Protein AF-A0AAW8LK72-F1 (afdb_monomer)

Organism: Acinetobacter lwoffii (NCBI:txid28090)

Nearest PDB structures (foldseek):
  6o5b-assembly1_I  TM=6.715E-01  e=1.431E+00  Homo sapiens
  5r9m-assembly1_A  TM=3.309E-01  e=6.170E+00  Mus musculus
  5h1s-assembly1_R  TM=3.076E-01  e=8.892E+00  Spinacia oleracea

Solvent-accessible surface area (backbone atoms only — not comparable to full-atom values): 4047 Å² total; per-residue (Å²): 140,80,89,92,78,88,72,83,58,96,82,71,63,66,46,77,48,67,38,89,84,81,67,51,73,51,68,43,46,70,90,73,31,49,79,43,80,55,97,94,40,47,28,36,37,37,61,38,93,82,81,61,48,77,43,82,43,75,64,123

Secondary structure (DSSP, 8-state):
------S--TT---EEEE-TTT--EEEE-GGGSEEEEETTEEEEEEE-TTT--EEEEE--

pLDDT: mean 80.97, std 13.61, range [44.56, 92.31]

Structure (mmCIF, N/CA/C/O backbone):
data_AF-A0AAW8LK72-F1
#
_entry.id   AF-A0AAW8LK72-F1
#
loop_
_atom_site.group_PDB
_atom_site.id
_atom_site.type_symbol
_atom_site.label_atom_id
_atom_site.label_alt_id
_atom_site.label_comp_id
_atom_site.label_asym_id
_atom_site.label_entity_id
_atom_site.label_seq_id
_atom_site.pdbx_PDB_ins_code
_atom_site.Cartn_x
_atom_site.Cartn_y
_atom_site.Cartn_z
_atom_site.occupancy
_atom_site.B_iso_or_equiv
_atom_site.auth_seq_id
_atom_site.auth_comp_id
_atom_site.auth_asym_id
_atom_site.auth_atom_id
_atom_site.pdbx_PDB_model_num
ATOM 1 N N . MET A 1 1 ? -9.369 22.398 29.404 1.00 45.84 1 MET A N 1
ATOM 2 C CA . MET A 1 1 ? -9.106 21.424 28.319 1.00 45.84 1 MET A CA 1
ATOM 3 C C . MET A 1 1 ? -7.704 21.674 27.789 1.00 45.84 1 MET A C 1
ATOM 5 O O . MET A 1 1 ? -7.342 22.837 27.661 1.00 45.84 1 MET A O 1
ATOM 9 N N . LYS A 1 2 ? -6.900 20.630 27.557 1.00 44.56 2 LYS A N 1
ATOM 10 C CA . LYS A 1 2 ? -5.506 20.771 27.108 1.00 44.56 2 LYS A CA 1
ATOM 11 C C . LYS A 1 2 ? -5.277 19.860 25.909 1.00 44.56 2 LYS A C 1
ATOM 13 O O . LYS A 1 2 ? -5.479 18.655 26.006 1.00 44.56 2 LYS A O 1
ATOM 18 N N . ILE A 1 3 ? -4.882 20.449 24.789 1.00 61.19 3 ILE A N 1
ATOM 19 C CA . ILE A 1 3 ? -4.449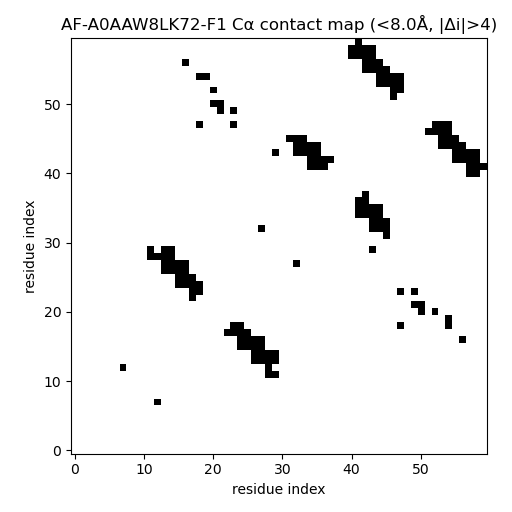 19.706 23.610 1.00 61.19 3 ILE A CA 1
ATOM 20 C C . ILE A 1 3 ? -3.018 19.237 23.890 1.00 61.19 3 ILE A C 1
ATOM 22 O O . ILE A 1 3 ? -2.141 20.061 24.137 1.00 61.19 3 ILE A O 1
ATOM 26 N N . LEU A 1 4 ? -2.800 17.918 23.920 1.00 63.16 4 LEU A N 1
ATOM 27 C CA . LEU A 1 4 ? -1.504 17.315 24.265 1.00 63.16 4 LEU A CA 1
ATOM 28 C C . LEU A 1 4 ? -0.570 17.170 23.053 1.00 63.16 4 LEU A C 1
ATOM 30 O O . LEU A 1 4 ? 0.646 17.151 23.223 1.00 63.16 4 LEU A O 1
ATOM 34 N N . LYS A 1 5 ? -1.116 17.090 21.834 1.00 57.31 5 LYS A N 1
ATOM 35 C CA . LYS A 1 5 ? -0.353 17.097 20.578 1.00 57.31 5 LYS A CA 1
ATOM 36 C C . LYS A 1 5 ? -1.302 17.318 19.395 1.00 57.31 5 LYS A C 1
ATOM 38 O O . LYS A 1 5 ? -2.288 16.603 19.265 1.00 57.31 5 LYS A O 1
ATOM 43 N N . THR A 1 6 ? -0.985 18.271 18.528 1.00 66.94 6 THR A N 1
ATOM 44 C CA . THR A 1 6 ? -1.574 18.425 17.188 1.00 66.94 6 THR A CA 1
ATOM 45 C C . THR A 1 6 ? -0.424 18.478 16.204 1.00 66.94 6 THR A C 1
ATOM 47 O O . THR A 1 6 ? 0.358 19.424 16.195 1.00 66.94 6 THR A O 1
ATOM 50 N N . GLY A 1 7 ? -0.290 17.417 15.428 1.00 53.12 7 GLY A N 1
ATOM 51 C CA . GLY A 1 7 ? 0.757 17.238 14.440 1.00 53.12 7 GLY A CA 1
ATOM 52 C C . GLY A 1 7 ? 0.613 15.824 13.922 1.00 53.12 7 GLY A C 1
ATOM 53 O O . GLY A 1 7 ? 0.674 14.879 14.708 1.00 53.12 7 GLY A O 1
ATOM 54 N N . VAL A 1 8 ? 0.340 15.688 12.629 1.00 58.53 8 VAL A N 1
ATOM 55 C CA . VAL A 1 8 ? 0.348 14.389 11.961 1.00 58.53 8 VAL A CA 1
ATOM 56 C C . VAL A 1 8 ? 1.707 13.765 12.260 1.00 58.53 8 VAL A C 1
ATOM 58 O O . VAL A 1 8 ? 2.735 14.389 12.001 1.00 58.53 8 VAL A O 1
ATOM 61 N N . ILE A 1 9 ? 1.722 12.604 12.918 1.00 59.06 9 ILE A N 1
ATOM 62 C CA . ILE A 1 9 ? 2.968 11.926 13.280 1.00 59.06 9 ILE A CA 1
ATOM 63 C C . ILE A 1 9 ? 3.696 11.652 11.953 1.00 59.06 9 ILE A C 1
ATOM 65 O O . ILE A 1 9 ? 3.123 10.936 11.131 1.00 59.06 9 ILE A O 1
ATOM 69 N N . PRO A 1 10 ? 4.910 12.191 11.709 1.00 52.72 10 PRO A N 1
ATOM 70 C CA . PRO A 1 10 ? 5.586 12.120 10.403 1.00 52.72 10 PRO A CA 1
ATOM 71 C C . PRO A 1 10 ? 6.000 10.713 9.925 1.00 52.72 10 PRO A C 1
ATOM 73 O O . PRO A 1 10 ? 6.830 10.594 9.035 1.00 52.72 10 PRO A O 1
ATOM 76 N N . GLY A 1 11 ? 5.444 9.649 10.507 1.00 54.19 11 GLY A N 1
ATOM 77 C CA . GLY A 1 11 ? 5.639 8.255 10.103 1.00 54.19 11 GLY A CA 1
ATOM 78 C C . GLY A 1 11 ? 4.347 7.433 10.052 1.00 54.19 11 GLY A C 1
ATOM 79 O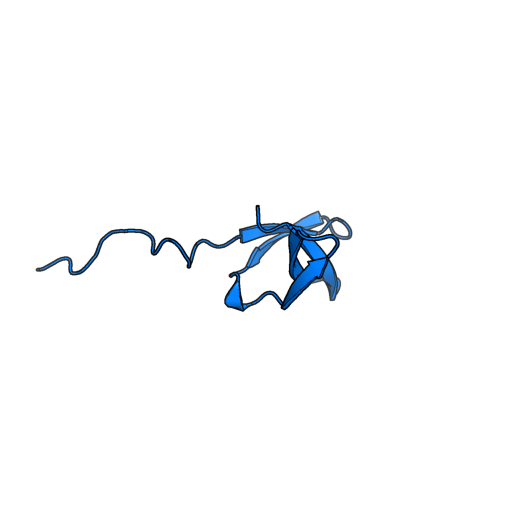 O . GLY A 1 11 ? 4.411 6.229 9.848 1.00 54.19 11 GLY A O 1
ATOM 80 N N . SER A 1 12 ? 3.179 8.054 10.245 1.00 63.53 12 SER A N 1
ATOM 81 C CA . SER A 1 12 ? 1.868 7.380 10.202 1.00 63.53 12 SER A CA 1
ATOM 82 C C . SER A 1 12 ? 0.982 7.929 9.087 1.00 63.53 12 SER A C 1
ATOM 84 O O . SER A 1 12 ? -0.242 7.918 9.201 1.00 63.53 12 SER A O 1
ATOM 86 N N . LEU A 1 13 ? 1.593 8.474 8.033 1.00 73.75 13 LEU A N 1
ATOM 87 C CA . LEU A 1 13 ? 0.839 8.904 6.868 1.00 73.75 13 LEU A CA 1
ATOM 88 C C . LEU A 1 13 ? 0.410 7.662 6.077 1.00 73.75 13 LEU A C 1
ATOM 90 O O . LEU A 1 13 ? 1.278 6.868 5.703 1.00 73.75 13 LEU A O 1
ATOM 94 N N . PRO A 1 14 ? -0.898 7.477 5.835 1.00 82.06 14 PRO A N 1
ATOM 95 C CA . PRO A 1 14 ? -1.362 6.436 4.936 1.00 82.06 14 PRO A CA 1
ATOM 96 C C . PRO A 1 14 ? -0.781 6.675 3.541 1.00 82.06 14 PRO A C 1
ATOM 98 O O . PRO A 1 14 ? -0.765 7.795 3.028 1.00 82.06 14 PRO A O 1
ATOM 101 N N . ILE A 1 15 ? -0.274 5.609 2.933 1.00 86.44 15 ILE A N 1
ATOM 102 C CA . ILE A 1 15 ? 0.256 5.620 1.578 1.00 86.44 15 ILE A CA 1
ATOM 103 C C . ILE A 1 15 ? -0.881 5.204 0.657 1.00 86.44 15 ILE A C 1
ATOM 105 O O . ILE A 1 15 ? -1.345 4.063 0.696 1.00 86.44 15 ILE A O 1
ATOM 109 N N . GLN A 1 16 ? -1.327 6.135 -0.182 1.00 89.19 16 GLN A N 1
ATOM 110 C CA . GLN A 1 16 ? -2.336 5.845 -1.190 1.00 89.19 16 GLN A CA 1
ATOM 111 C C . GLN A 1 16 ? -1.714 5.112 -2.383 1.00 89.19 16 GLN A C 1
ATOM 113 O O . GLN A 1 16 ? -0.655 5.475 -2.914 1.00 89.19 16 GLN A O 1
ATOM 118 N N . VAL A 1 17 ? -2.404 4.069 -2.825 1.00 90.62 17 VAL A N 1
ATOM 119 C CA . VAL A 1 17 ? -1.994 3.199 -3.919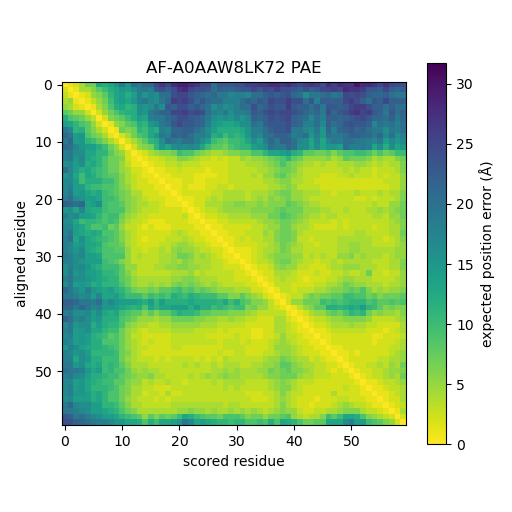 1.00 90.62 17 VAL A CA 1
ATOM 120 C C . VAL A 1 17 ? -3.202 2.790 -4.745 1.00 90.62 17 VAL A C 1
ATOM 122 O O . VAL A 1 17 ? -4.294 2.543 -4.240 1.00 90.62 17 VAL A O 1
ATOM 125 N N . THR A 1 18 ? -2.975 2.672 -6.047 1.00 91.62 18 THR A N 1
ATOM 126 C CA . THR A 1 18 ? -3.950 2.128 -6.986 1.00 91.62 18 THR A CA 1
ATOM 127 C C . THR A 1 18 ? -3.462 0.771 -7.467 1.00 91.62 18 THR A C 1
ATOM 129 O O . THR A 1 18 ? -2.339 0.632 -7.953 1.00 91.62 18 THR A O 1
ATOM 132 N N . CYS A 1 19 ? -4.307 -0.250 -7.362 1.00 91.38 19 CYS A N 1
ATOM 133 C CA . CYS A 1 19 ? -4.016 -1.559 -7.922 1.00 91.38 19 CYS A CA 1
ATOM 134 C C . CYS A 1 19 ? -4.067 -1.506 -9.454 1.00 91.38 19 CYS A C 1
ATOM 136 O O . CYS A 1 19 ? -5.142 -1.353 -10.031 1.00 91.38 19 CYS A O 1
ATOM 138 N N . SER A 1 20 ? -2.949 -1.757 -10.136 1.00 89.31 20 SER A N 1
ATOM 139 C CA . SER A 1 20 ? -2.902 -1.786 -11.609 1.00 89.31 20 SER A CA 1
ATOM 140 C C . SER A 1 20 ? -3.778 -2.874 -12.243 1.00 89.31 20 SER A C 1
ATOM 142 O O . SER A 1 20 ? -4.084 -2.804 -13.430 1.00 89.31 20 SER A O 1
ATOM 144 N N . HIS A 1 21 ? -4.188 -3.894 -11.478 1.00 91.19 21 HIS A N 1
ATOM 145 C CA . HIS A 1 21 ? -5.001 -4.987 -12.006 1.00 91.19 21 HIS A CA 1
ATOM 146 C C . HIS A 1 21 ? -6.503 -4.705 -11.981 1.00 91.19 21 HIS A C 1
ATOM 148 O O . HIS A 1 21 ? -7.169 -4.887 -12.997 1.00 91.19 21 HIS A O 1
ATOM 154 N N . CYS A 1 22 ? -7.038 -4.330 -10.820 1.00 91.38 22 CYS A N 1
ATOM 155 C CA . CYS A 1 22 ? -8.477 -4.135 -10.625 1.00 91.38 22 CYS A CA 1
ATOM 156 C C . CYS A 1 22 ? -8.871 -2.659 -10.507 1.00 91.38 22 CYS A C 1
ATOM 158 O O . CYS A 1 22 ? -10.051 -2.363 -10.368 1.00 91.38 22 CYS A O 1
ATOM 160 N N . LYS A 1 23 ? -7.895 -1.743 -10.589 1.00 90.75 23 LYS A N 1
ATOM 161 C CA . LYS A 1 23 ? -8.056 -0.285 -10.470 1.00 90.75 23 LYS A CA 1
ATOM 162 C C . LYS A 1 23 ? -8.592 0.191 -9.117 1.00 90.75 23 LYS A C 1
ATOM 164 O O . LYS A 1 23 ? -8.947 1.351 -8.983 1.00 90.75 23 LYS A O 1
ATOM 169 N N . THR A 1 24 ? -8.606 -0.684 -8.115 1.00 90.62 24 THR A N 1
ATOM 170 C CA . THR A 1 24 ? -8.982 -0.335 -6.743 1.00 90.62 24 THR A CA 1
ATOM 171 C C . THR A 1 24 ? -7.967 0.618 -6.147 1.00 90.62 24 THR A C 1
ATOM 173 O O . THR A 1 24 ? -6.772 0.319 -6.127 1.00 90.62 24 THR A O 1
ATOM 176 N N . GLU A 1 25 ? -8.459 1.732 -5.634 1.00 91.31 25 GLU A N 1
ATOM 177 C CA . GLU A 1 25 ? -7.691 2.698 -4.864 1.00 91.31 25 GLU A CA 1
ATOM 178 C C . GLU A 1 25 ? -7.876 2.396 -3.383 1.00 91.31 25 GLU A C 1
ATOM 180 O O . GLU A 1 25 ? -8.999 2.198 -2.918 1.00 91.31 25 GLU A O 1
ATOM 185 N N . PHE A 1 26 ? -6.773 2.298 -2.655 1.00 89.88 26 PHE A N 1
ATOM 186 C CA . PHE A 1 26 ? -6.797 2.058 -1.222 1.00 89.88 26 PHE A CA 1
ATOM 187 C C . PHE A 1 26 ? -5.577 2.686 -0.559 1.00 89.88 26 PHE A C 1
ATOM 189 O O . PHE A 1 26 ? -4.606 3.077 -1.210 1.00 89.88 26 PHE A O 1
ATOM 196 N N . GLU A 1 27 ? -5.653 2.782 0.756 1.00 90.12 27 GLU A N 1
ATOM 197 C CA . GLU A 1 27 ? -4.622 3.347 1.607 1.00 90.12 27 GLU A CA 1
ATOM 198 C C . GLU A 1 27 ? -4.100 2.253 2.536 1.00 90.12 27 GLU A C 1
ATOM 200 O O . GLU A 1 27 ? -4.873 1.418 3.006 1.00 90.12 27 GLU A O 1
ATOM 205 N N . PHE A 1 28 ? -2.793 2.242 2.779 1.00 87.69 28 PHE A N 1
ATOM 206 C CA . PHE A 1 28 ? -2.159 1.333 3.732 1.00 87.69 28 PHE A CA 1
ATOM 207 C C . PHE A 1 28 ? -1.095 2.076 4.534 1.00 87.69 28 PHE A C 1
ATOM 209 O O . PHE A 1 28 ? -0.496 3.044 4.058 1.00 87.69 28 PHE A O 1
ATOM 216 N N . MET A 1 29 ? -0.845 1.633 5.760 1.00 86.38 29 MET A N 1
ATOM 217 C CA . MET A 1 29 ? 0.284 2.120 6.546 1.00 86.38 29 MET A CA 1
ATOM 218 C C . MET A 1 29 ? 1.562 1.394 6.136 1.00 86.38 29 MET A C 1
ATOM 220 O O . MET A 1 29 ? 1.532 0.219 5.788 1.00 86.38 29 MET A O 1
ATOM 224 N N . GLU A 1 30 ? 2.718 2.046 6.258 1.00 84.38 30 GLU A N 1
ATOM 225 C CA . GLU A 1 30 ? 4.007 1.379 6.029 1.00 84.38 30 GLU A CA 1
ATOM 226 C C . GLU A 1 30 ? 4.165 0.098 6.870 1.00 84.38 30 GLU A C 1
ATOM 228 O O . GLU A 1 30 ? 4.706 -0.889 6.385 1.00 84.38 30 GLU A O 1
ATOM 233 N N . SER A 1 31 ? 3.616 0.076 8.090 1.00 83.31 31 SER A N 1
ATOM 234 C CA . SER A 1 31 ? 3.597 -1.106 8.963 1.00 83.31 31 SER A CA 1
ATOM 235 C C . SER A 1 31 ? 2.793 -2.289 8.414 1.00 83.31 31 SER A C 1
ATOM 237 O O . SER A 1 31 ? 2.967 -3.408 8.887 1.00 83.31 31 SER A O 1
ATOM 239 N N . GLU A 1 32 ? 1.889 -2.052 7.464 1.00 85.06 32 GLU A N 1
ATOM 240 C CA . GLU A 1 32 ? 1.076 -3.085 6.812 1.00 85.06 32 GLU A CA 1
ATOM 241 C C . GLU A 1 32 ? 1.734 -3.626 5.534 1.00 85.06 32 GLU A C 1
ATOM 243 O O . GLU A 1 32 ? 1.295 -4.646 5.000 1.00 85.06 32 GLU A O 1
ATOM 248 N N . ALA A 1 33 ? 2.785 -2.968 5.038 1.00 87.75 33 ALA A N 1
ATOM 249 C CA . ALA A 1 33 ? 3.518 -3.405 3.861 1.00 87.75 33 ALA A CA 1
ATOM 250 C C . ALA A 1 33 ? 4.779 -4.191 4.224 1.00 87.75 33 ALA A C 1
ATOM 252 O O . ALA A 1 33 ? 5.463 -3.926 5.212 1.00 87.75 33 ALA A O 1
ATOM 253 N N . ARG A 1 34 ? 5.129 -5.144 3.359 1.00 89.31 34 ARG A N 1
ATOM 254 C CA . ARG A 1 34 ? 6.433 -5.804 3.393 1.00 89.31 34 ARG A CA 1
ATOM 255 C C . ARG A 1 34 ? 7.471 -4.864 2.787 1.00 89.31 34 ARG A C 1
ATOM 257 O O . ARG A 1 34 ? 7.325 -4.447 1.641 1.00 89.31 34 ARG A O 1
ATOM 264 N N . VAL A 1 35 ? 8.513 -4.547 3.547 1.00 88.12 35 VAL A N 1
ATOM 265 C CA . VAL A 1 35 ? 9.650 -3.762 3.058 1.00 88.12 35 VAL A CA 1
ATOM 266 C C . VAL A 1 35 ? 10.610 -4.696 2.324 1.00 88.12 35 VAL A C 1
ATOM 268 O O . VAL A 1 35 ? 11.152 -5.614 2.929 1.00 88.12 35 VAL A O 1
ATOM 271 N N . GLU A 1 36 ? 10.813 -4.457 1.035 1.00 88.38 36 GLU A N 1
ATOM 272 C CA . GLU A 1 36 ? 11.769 -5.168 0.184 1.00 88.38 36 GLU A CA 1
ATOM 273 C C . GLU A 1 36 ? 12.838 -4.190 -0.308 1.00 88.38 36 GLU A C 1
ATOM 275 O O . GLU A 1 36 ? 12.550 -3.028 -0.592 1.00 88.38 36 GLU A O 1
ATOM 280 N N . HIS A 1 37 ? 14.075 -4.657 -0.440 1.00 85.06 37 HIS A N 1
ATOM 281 C CA . HIS A 1 37 ? 15.166 -3.864 -0.999 1.00 85.06 37 HIS A CA 1
ATOM 282 C C . HIS A 1 37 ? 15.496 -4.389 -2.397 1.00 85.06 37 HIS A C 1
ATOM 284 O O . HIS A 1 37 ? 16.073 -5.467 -2.528 1.00 85.06 37 HIS A O 1
ATOM 290 N N . ASP A 1 38 ? 15.146 -3.630 -3.437 1.00 79.56 38 ASP A N 1
ATOM 291 C CA . ASP A 1 38 ? 15.466 -3.962 -4.830 1.00 79.56 38 ASP A CA 1
ATOM 292 C C . ASP A 1 38 ? 16.349 -2.865 -5.425 1.00 79.56 38 ASP A C 1
ATOM 294 O O . ASP A 1 38 ? 16.064 -1.681 -5.271 1.00 79.56 38 ASP A O 1
ATOM 298 N N . ARG A 1 39 ? 17.450 -3.245 -6.087 1.00 77.50 39 ARG A N 1
ATOM 299 C CA . ARG A 1 39 ? 18.330 -2.321 -6.838 1.00 77.50 39 ARG A CA 1
ATOM 300 C C . ARG A 1 39 ? 18.732 -1.041 -6.082 1.00 77.50 39 ARG A C 1
ATOM 302 O O . ARG A 1 39 ? 18.828 0.027 -6.679 1.00 77.50 39 ARG A O 1
ATOM 309 N N . ASN A 1 40 ? 19.038 -1.168 -4.789 1.00 80.75 40 ASN A N 1
ATOM 310 C CA . ASN A 1 40 ? 19.428 -0.063 -3.899 1.00 80.75 40 ASN A CA 1
ATOM 311 C C . ASN A 1 40 ? 18.295 0.935 -3.562 1.00 80.75 40 ASN A C 1
ATOM 313 O O . ASN A 1 40 ? 18.557 1.983 -2.976 1.00 80.75 40 ASN A O 1
ATOM 317 N N . GLU A 1 41 ? 17.043 0.603 -3.884 1.00 81.38 41 GLU A N 1
ATOM 318 C CA . GLU A 1 41 ? 15.843 1.329 -3.468 1.00 81.38 41 GLU A CA 1
ATOM 319 C C . GLU A 1 41 ? 15.063 0.519 -2.421 1.00 81.38 41 GLU A C 1
ATOM 321 O O . GLU A 1 41 ? 15.051 -0.714 -2.425 1.00 81.38 41 GLU A O 1
ATOM 326 N N . THR A 1 42 ? 14.408 1.219 -1.491 1.00 85.75 42 THR A N 1
ATOM 327 C CA . THR A 1 42 ? 13.485 0.586 -0.538 1.00 85.75 42 THR A CA 1
ATOM 328 C C . THR A 1 42 ? 12.089 0.588 -1.145 1.00 85.75 42 THR A C 1
ATOM 330 O O . THR A 1 42 ? 11.549 1.645 -1.460 1.00 85.75 42 THR A O 1
ATOM 333 N N . CYS A 1 43 ? 11.490 -0.584 -1.300 1.00 88.94 43 CYS A N 1
ATOM 334 C CA . CYS A 1 43 ? 10.166 -0.786 -1.869 1.00 88.94 43 CYS A CA 1
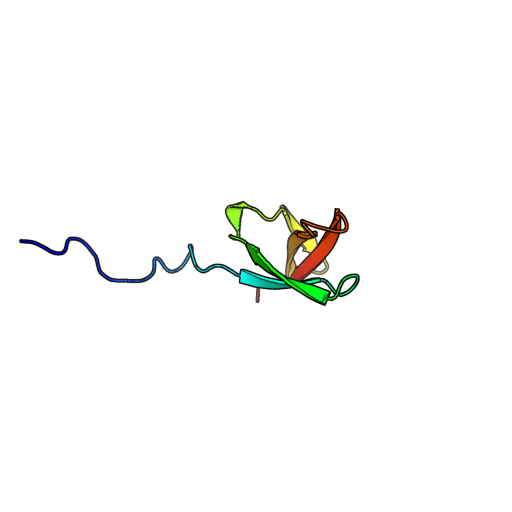ATOM 335 C C . CYS A 1 43 ? 9.202 -1.319 -0.806 1.00 88.94 43 CYS A C 1
ATOM 337 O O . C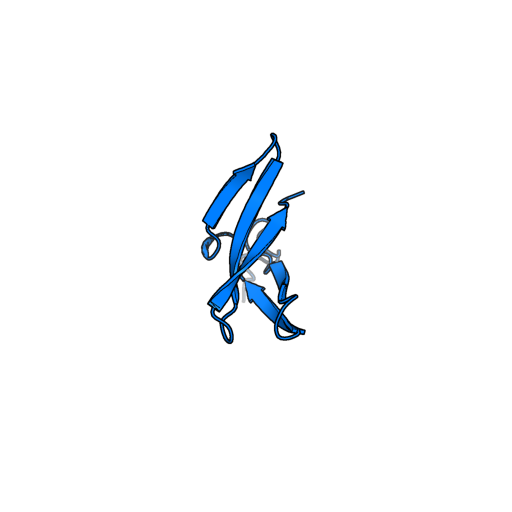YS A 1 43 ? 9.555 -2.141 0.032 1.00 88.94 43 CYS A O 1
ATOM 339 N N . LEU A 1 44 ? 7.961 -0.855 -0.859 1.00 89.50 44 LEU A N 1
ATOM 340 C CA . LEU A 1 44 ? 6.847 -1.329 -0.053 1.00 89.50 44 LEU A CA 1
ATOM 341 C C . LEU A 1 44 ? 5.981 -2.239 -0.915 1.00 89.50 44 LEU A C 1
ATOM 343 O O . LEU A 1 44 ? 5.499 -1.828 -1.97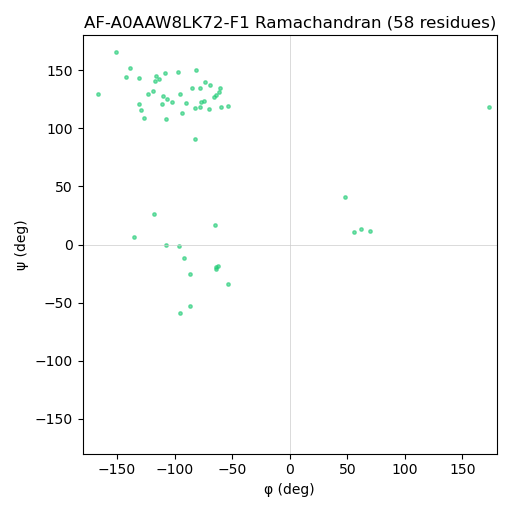4 1.00 89.50 44 LEU A O 1
ATOM 347 N N . VAL A 1 45 ? 5.792 -3.472 -0.461 1.00 91.19 45 VAL A N 1
ATOM 348 C CA . VAL A 1 45 ? 4.989 -4.487 -1.136 1.00 91.19 45 VAL A CA 1
ATOM 349 C C . VAL A 1 45 ? 3.736 -4.759 -0.317 1.00 91.19 45 VAL A C 1
ATOM 351 O O . VAL A 1 45 ? 3.811 -5.175 0.838 1.00 91.19 45 VAL A O 1
ATOM 354 N N . VAL A 1 46 ? 2.573 -4.538 -0.924 1.00 92.31 46 VAL A N 1
ATOM 355 C CA . VAL A 1 46 ? 1.262 -4.776 -0.306 1.00 92.31 46 VAL A CA 1
ATOM 356 C C . VAL A 1 46 ? 0.374 -5.580 -1.250 1.00 92.31 46 VAL A C 1
ATOM 358 O O . VAL A 1 46 ? 0.423 -5.407 -2.468 1.00 92.31 46 VAL A O 1
ATOM 361 N N . ALA A 1 47 ? -0.445 -6.478 -0.708 1.00 92.06 47 ALA A N 1
ATOM 362 C CA . ALA A 1 47 ? -1.423 -7.218 -1.495 1.00 92.06 47 ALA A CA 1
ATOM 363 C C . ALA A 1 47 ? -2.716 -6.407 -1.643 1.00 92.06 47 ALA A C 1
ATOM 365 O O . ALA A 1 47 ? -3.243 -5.871 -0.672 1.00 92.06 47 ALA A O 1
ATOM 366 N N . CYS A 1 48 ? -3.267 -6.350 -2.855 1.00 90.44 48 CYS A N 1
ATOM 367 C CA . CYS A 1 48 ? -4.571 -5.734 -3.070 1.00 90.44 48 CYS A CA 1
ATOM 368 C C . CYS A 1 48 ? -5.661 -6.478 -2.270 1.00 90.44 48 CYS A C 1
ATOM 370 O O . CYS A 1 48 ? -5.780 -7.697 -2.430 1.00 90.44 48 CYS A O 1
ATOM 372 N N . PRO A 1 49 ? -6.523 -5.781 -1.505 1.00 89.56 49 PRO A N 1
ATOM 373 C CA . PRO A 1 49 ? -7.558 -6.430 -0.694 1.00 89.56 49 PRO A CA 1
ATOM 374 C C . PRO A 1 49 ? -8.613 -7.179 -1.524 1.00 89.56 49 PRO A C 1
ATOM 376 O O . PRO A 1 49 ? -9.270 -8.079 -1.008 1.00 89.56 49 PRO A O 1
ATOM 379 N N . LEU A 1 50 ? -8.766 -6.843 -2.812 1.00 90.38 50 LEU A N 1
ATOM 380 C CA . LEU A 1 50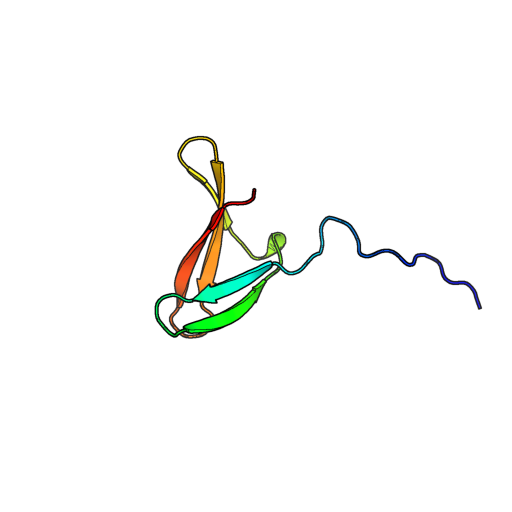 ? -9.739 -7.485 -3.700 1.00 90.38 50 LEU A CA 1
ATOM 381 C C . LEU A 1 50 ? -9.131 -8.625 -4.519 1.00 90.38 50 LEU A C 1
ATOM 383 O O . LEU A 1 50 ? -9.587 -9.762 -4.443 1.00 90.38 50 LEU A O 1
ATOM 387 N N . CYS A 1 51 ? -8.103 -8.338 -5.321 1.00 91.81 51 CYS A N 1
ATOM 388 C CA . CYS A 1 51 ? -7.550 -9.320 -6.259 1.00 91.81 51 CYS A CA 1
ATOM 389 C C . CYS A 1 51 ? -6.323 -10.069 -5.723 1.00 91.81 51 CYS A C 1
ATOM 391 O O . CYS A 1 51 ? -5.776 -10.906 -6.440 1.00 91.81 51 CYS A O 1
ATOM 393 N N . LYS A 1 52 ? -5.870 -9.756 -4.499 1.00 89.69 52 LYS A N 1
ATOM 394 C CA . LYS A 1 52 ? -4.702 -10.349 -3.823 1.00 89.69 52 LYS A CA 1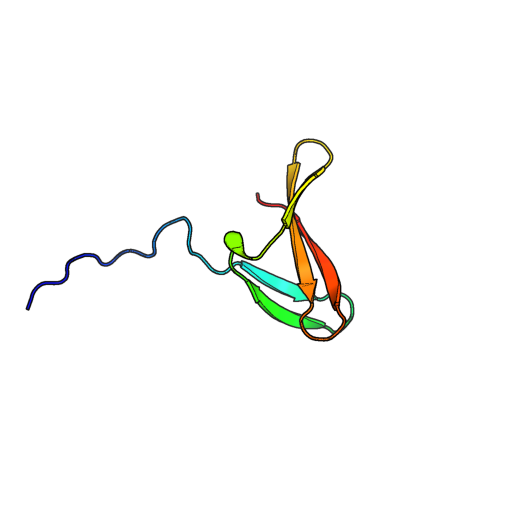
ATOM 395 C C . LYS A 1 52 ? -3.383 -10.254 -4.598 1.00 89.69 52 LYS A C 1
ATOM 397 O O . LYS A 1 52 ? -2.404 -10.881 -4.210 1.00 89.69 52 LYS A O 1
ATOM 402 N N . LYS A 1 53 ? -3.331 -9.468 -5.680 1.00 91.56 53 LYS A N 1
ATOM 403 C CA . LYS A 1 53 ? -2.088 -9.215 -6.412 1.00 91.56 53 LYS A CA 1
ATOM 404 C C . LYS A 1 53 ? -1.192 -8.279 -5.620 1.00 91.56 53 LYS A C 1
ATOM 406 O O . LYS A 1 53 ? -1.675 -7.305 -5.042 1.00 91.56 53 LYS A O 1
ATOM 411 N N . GLU A 1 54 ? 0.098 -8.579 -5.641 1.00 91.75 54 GLU A N 1
ATOM 412 C CA . GLU A 1 54 ? 1.127 -7.743 -5.037 1.00 91.75 54 GLU A CA 1
ATOM 413 C C . GLU A 1 54 ? 1.278 -6.436 -5.815 1.00 91.75 54 GLU A C 1
ATOM 415 O O . GLU A 1 54 ? 1.264 -6.406 -7.049 1.00 91.75 54 GLU A O 1
ATOM 420 N N . ILE A 1 55 ? 1.412 -5.346 -5.072 1.00 90.75 55 ILE A N 1
ATOM 421 C CA . ILE A 1 55 ? 1.643 -4.007 -5.585 1.00 90.75 55 ILE A CA 1
ATOM 422 C C . ILE A 1 55 ? 2.927 -3.501 -4.953 1.00 90.75 55 ILE A C 1
ATOM 424 O O . ILE A 1 55 ? 3.089 -3.557 -3.737 1.00 90.75 55 ILE A O 1
ATOM 428 N N . TRP A 1 56 ? 3.820 -3.013 -5.804 1.00 90.62 56 TRP A N 1
ATOM 429 C CA . TRP A 1 56 ? 5.143 -2.540 -5.432 1.00 90.62 56 TRP A CA 1
ATOM 430 C C . TRP A 1 56 ? 5.160 -1.018 -5.506 1.00 90.62 56 TRP A C 1
ATOM 432 O O . TRP A 1 56 ? 4.816 -0.434 -6.537 1.00 90.62 56 TRP A O 1
ATOM 442 N N . LYS A 1 57 ? 5.543 -0.372 -4.408 1.00 87.38 57 LYS A N 1
ATOM 443 C CA . LYS A 1 57 ? 5.625 1.081 -4.298 1.00 87.38 57 LYS A CA 1
ATOM 444 C C . LYS A 1 57 ? 6.987 1.472 -3.743 1.00 87.38 57 LYS A C 1
ATOM 446 O O . LYS A 1 57 ? 7.288 1.170 -2.596 1.00 87.38 57 LYS A O 1
ATOM 451 N N . SER A 1 58 ? 7.800 2.170 -4.526 1.00 85.62 58 SER A N 1
ATOM 452 C CA . SER A 1 58 ? 9.082 2.691 -4.044 1.00 85.62 58 SER A CA 1
ATOM 453 C C . SER A 1 58 ? 8.857 3.724 -2.932 1.00 85.62 58 SER A C 1
ATOM 455 O O . SER A 1 58 ? 8.070 4.663 -3.098 1.00 85.62 58 SER A O 1
ATOM 457 N N . LYS A 1 59 ? 9.546 3.546 -1.803 1.00 74.56 59 LYS A N 1
ATOM 458 C CA . LYS A 1 59 ? 9.637 4.500 -0.696 1.00 74.56 59 LYS A CA 1
ATOM 459 C C . LYS A 1 59 ? 10.712 5.522 -1.072 1.00 74.56 59 LYS A C 1
ATOM 461 O O . LYS A 1 59 ? 11.899 5.269 -0.887 1.00 74.56 59 LYS A O 1
ATOM 466 N N . LYS A 1 60 ? 10.286 6.607 -1.720 1.00 59.66 60 LYS A N 1
ATOM 467 C CA . LYS A 1 60 ? 11.159 7.711 -2.136 1.00 59.66 60 LYS A CA 1
ATOM 468 C C . LYS A 1 60 ? 11.462 8.650 -0.973 1.00 59.66 60 LYS A C 1
ATOM 470 O O . LYS A 1 60 ? 10.557 8.822 -0.127 1.00 59.66 60 LYS A O 1
#

Radius of gyration: 14.49 Å; Cα contacts (8 Å, |Δi|>4): 83; chains: 1; bounding box: 29×32×40 Å

Mean predicted aligned error: 8.09 Å

Sequence (60 aa):
MKILKTGVIPGSLPIQVTCSHCKTEFEFMESEARVEHDRNETCLVVACPLCKKEIWKSKK

Foldseek 3Di:
DDDPDDD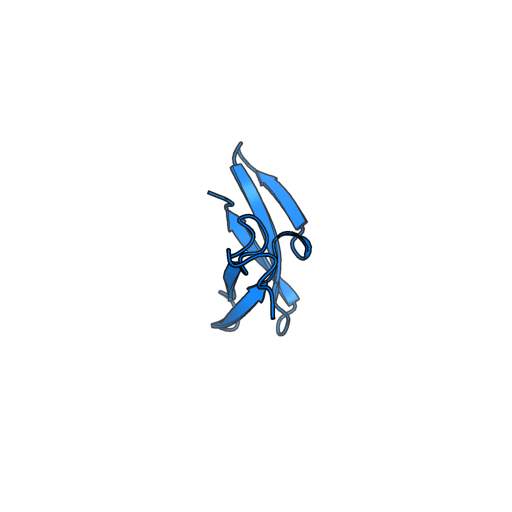DPVQFDWDWDADPPPRDIDTDHLVQFDWDQDPNWTWTWHADPPPRDIDIHTPD